Protein AF-A0A7G9YE09-F1 (afdb_monomer)

Foldseek 3Di:
DPPVPVLVFVLVVVCVVVVVPPDDPVRSVVVSVVVVVVVVVVVVVVVVVCVVVVHDDDDDQPVRVVVVLVVCVVCLVVTDPVVNVVSVVCVVCVCVLCVQNVDPPRDNDCVVVVCVCVVCVPPVNVVQVVDPVSVVVVVVVVVCVVVCVPPDPPDDPVRVVVVCVVVVPPD

Sequence (171 aa):
MHIKRVYDVLTLYLANEMGYDLLTPSSYMAWLKSNMSIFRQFVHERELKRRRKDENLEQRTFFGAVKEFATLMVEIDSFEAFVQKRLRMIKKNWKHLTEFYFIEDAPATNNSIENYYSTSLKTHRKKQLRTERGIKNQMKLSAMKRAGILSKCKKTLLEVFLMFVPFLDTG

Structure (mmCIF, N/CA/C/O backbone):
data_AF-A0A7G9YE09-F1
#
_entry.id   AF-A0A7G9YE09-F1
#
loop_
_atom_site.group_PDB
_atom_site.id
_atom_site.type_symbol
_atom_site.label_atom_id
_atom_site.label_alt_id
_atom_site.label_comp_id
_atom_site.label_asym_id
_atom_site.label_entity_id
_atom_site.label_seq_id
_atom_site.pdbx_PDB_ins_code
_atom_site.Cartn_x
_atom_site.Cartn_y
_atom_site.Cartn_z
_atom_site.occupancy
_atom_site.B_iso_or_equiv
_atom_site.auth_seq_id
_atom_site.auth_comp_id
_atom_site.auth_asym_id
_atom_site.auth_atom_id
_atom_site.pdbx_PDB_model_num
ATOM 1 N N . MET A 1 1 ? 1.761 12.765 -0.988 1.00 32.09 1 MET A N 1
ATOM 2 C CA . MET A 1 1 ? 1.352 13.413 0.284 1.00 32.09 1 MET A CA 1
ATOM 3 C C . MET A 1 1 ? 0.186 12.656 0.949 1.00 32.09 1 MET A C 1
ATOM 5 O O . MET A 1 1 ? -0.819 13.249 1.307 1.00 32.09 1 MET A O 1
ATOM 9 N N . HIS A 1 2 ? 0.282 11.330 1.109 1.00 33.28 2 HIS A N 1
ATOM 10 C CA . HIS A 1 2 ? -0.844 10.501 1.591 1.00 33.28 2 HIS A CA 1
ATOM 11 C C . HIS A 1 2 ? -0.458 9.419 2.606 1.00 33.28 2 HIS A C 1
ATOM 13 O O . HIS A 1 2 ? -1.340 8.737 3.117 1.00 33.28 2 HIS A O 1
ATOM 19 N N . ILE A 1 3 ? 0.838 9.305 2.908 1.00 33.50 3 ILE A N 1
ATOM 20 C CA . ILE A 1 3 ? 1.399 8.337 3.853 1.00 33.50 3 ILE A CA 1
ATOM 21 C C . ILE A 1 3 ? 1.351 8.889 5.288 1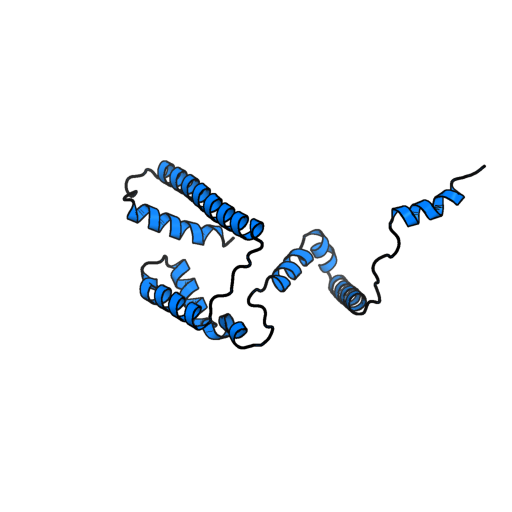.00 33.50 3 ILE A C 1
ATOM 23 O O . ILE A 1 3 ? 1.015 8.142 6.188 1.00 33.50 3 ILE A O 1
ATOM 27 N N . LYS A 1 4 ? 1.533 10.206 5.507 1.00 33.72 4 LYS A N 1
ATOM 28 C CA . LYS A 1 4 ? 1.441 10.827 6.850 1.00 33.72 4 LYS A CA 1
ATOM 29 C C . LYS A 1 4 ? 0.105 10.569 7.575 1.00 33.72 4 LYS A C 1
ATOM 31 O O . LYS A 1 4 ? 0.132 10.272 8.754 1.00 33.72 4 LYS A O 1
ATOM 36 N N . ARG A 1 5 ? -1.031 10.601 6.864 1.00 45.38 5 ARG A N 1
ATOM 37 C CA . ARG A 1 5 ? -2.365 10.623 7.498 1.00 45.38 5 ARG A CA 1
ATOM 38 C C . ARG A 1 5 ? -2.838 9.291 8.079 1.00 45.38 5 ARG A C 1
ATOM 40 O O . ARG A 1 5 ? -3.601 9.302 9.025 1.00 45.38 5 ARG A O 1
ATOM 47 N N . VAL A 1 6 ? -2.406 8.148 7.537 1.00 45.34 6 VAL A N 1
ATOM 48 C CA . VAL A 1 6 ? -2.811 6.830 8.077 1.00 45.34 6 VAL A CA 1
ATOM 49 C C . VAL A 1 6 ? -2.227 6.609 9.477 1.00 45.34 6 VAL A C 1
ATOM 51 O O . VAL A 1 6 ? -2.851 5.962 10.308 1.00 45.34 6 VAL A O 1
ATOM 54 N N . TYR A 1 7 ? -1.054 7.187 9.748 1.00 52.44 7 TYR A N 1
ATOM 55 C CA . TYR A 1 7 ? -0.410 7.098 11.055 1.00 52.44 7 TYR A CA 1
ATOM 56 C C . TYR A 1 7 ? -1.089 7.979 12.098 1.00 52.44 7 TYR A C 1
ATOM 58 O O . TYR A 1 7 ? -1.189 7.558 13.244 1.00 52.44 7 TYR A O 1
ATOM 66 N N . ASP A 1 8 ? -1.609 9.144 11.707 1.00 50.00 8 ASP A N 1
ATOM 67 C CA . ASP A 1 8 ? -2.307 10.046 12.629 1.00 50.00 8 ASP A CA 1
ATOM 68 C C . ASP A 1 8 ? -3.505 9.336 13.302 1.00 50.00 8 ASP A C 1
ATOM 70 O O . ASP A 1 8 ? -3.664 9.436 14.513 1.00 50.00 8 ASP A O 1
ATOM 74 N N . VAL A 1 9 ? -4.238 8.489 12.564 1.00 55.75 9 VAL A N 1
ATOM 75 C CA . VAL A 1 9 ? -5.405 7.725 13.066 1.00 55.75 9 VAL A CA 1
ATOM 76 C C . VAL A 1 9 ? -5.022 6.661 14.087 1.00 55.75 9 VAL A C 1
ATOM 78 O O . VAL A 1 9 ? -5.644 6.556 15.137 1.00 55.75 9 VAL A O 1
ATOM 81 N N . LEU A 1 10 ? -3.986 5.866 13.795 1.00 54.38 10 LEU A N 1
ATOM 82 C CA . LEU A 1 10 ? -3.511 4.816 14.706 1.00 54.38 10 LEU A CA 1
ATOM 83 C C . LEU A 1 10 ? -2.972 5.420 16.009 1.00 54.38 10 LEU A C 1
ATOM 85 O O . LEU A 1 10 ? -3.098 4.826 17.074 1.00 54.38 10 LEU A O 1
ATOM 89 N N . THR A 1 11 ? -2.400 6.622 15.916 1.00 55.22 11 THR A N 1
ATOM 90 C CA . THR A 1 11 ? -1.853 7.344 17.068 1.00 55.22 11 THR A CA 1
ATOM 91 C C . THR A 1 11 ? -2.957 8.038 17.880 1.00 55.22 11 THR A C 1
ATOM 93 O O . THR A 1 11 ? -2.862 8.073 19.101 1.00 55.22 11 THR A O 1
ATOM 96 N N . LEU A 1 12 ? -4.027 8.523 17.234 1.00 55.34 12 LEU A N 1
ATOM 97 C CA . LEU A 1 12 ? -5.241 9.042 17.884 1.00 55.34 12 LEU A CA 1
ATOM 98 C C . LEU A 1 12 ? -6.015 7.951 18.634 1.00 55.34 12 LEU A C 1
ATOM 100 O O . LEU A 1 12 ? -6.433 8.173 19.765 1.00 55.34 12 LEU A O 1
ATOM 104 N N . TYR A 1 13 ? -6.147 6.762 18.043 1.00 58.53 13 TYR A N 1
ATOM 105 C CA . TYR A 1 13 ? -6.846 5.637 18.672 1.00 58.53 13 TYR A CA 1
ATOM 106 C C . TYR A 1 13 ? -6.131 5.169 19.952 1.00 58.53 13 TYR A C 1
ATOM 108 O O . TYR A 1 13 ? -6.759 5.007 20.994 1.00 58.53 13 TYR A O 1
ATOM 116 N N . LEU A 1 14 ? -4.797 5.056 19.906 1.00 56.50 14 LEU A N 1
ATOM 117 C CA . LEU A 1 14 ? -3.973 4.728 21.077 1.00 56.50 14 LEU A CA 1
ATOM 118 C C . LEU A 1 14 ? -3.960 5.850 22.130 1.00 56.50 14 LEU A C 1
ATOM 120 O O . LEU A 1 14 ? -3.872 5.565 23.319 1.00 56.50 14 LEU A O 1
ATOM 124 N N . ALA A 1 15 ? -4.053 7.119 21.718 1.00 56.25 15 ALA A N 1
ATOM 125 C CA . ALA A 1 15 ? -4.1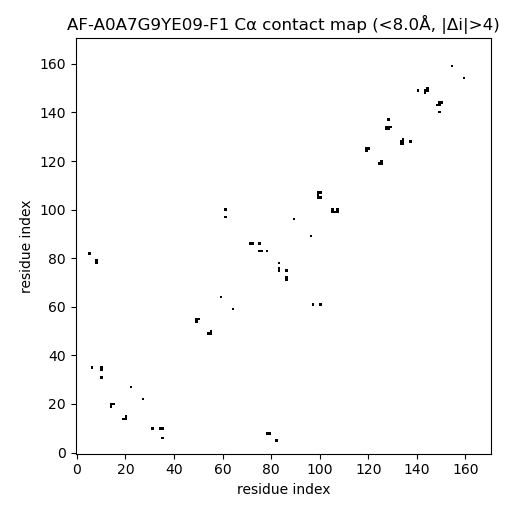30 8.247 22.648 1.00 56.25 15 ALA A CA 1
ATOM 126 C C . ALA A 1 15 ? -5.448 8.256 23.440 1.00 56.25 15 ALA A C 1
ATOM 128 O O . ALA A 1 15 ? -5.427 8.489 24.651 1.00 56.25 15 ALA A O 1
ATOM 129 N N . ASN A 1 16 ? -6.566 7.963 22.767 1.00 58.22 16 ASN A N 1
ATOM 130 C CA . ASN A 1 16 ? -7.890 7.893 23.387 1.00 58.22 16 ASN A CA 1
ATOM 131 C C . ASN A 1 16 ? -8.009 6.712 24.361 1.00 58.22 16 ASN A C 1
ATOM 133 O O . ASN A 1 16 ? -8.528 6.892 25.458 1.00 58.22 16 ASN A O 1
ATOM 137 N N . GLU A 1 17 ? -7.476 5.530 24.024 1.00 56.94 17 GLU A N 1
ATOM 138 C CA . GLU A 1 17 ? -7.469 4.389 24.960 1.00 56.94 17 GLU A CA 1
ATOM 139 C C . GLU A 1 17 ? -6.595 4.627 26.202 1.00 56.94 17 GLU A C 1
ATOM 141 O O . GLU A 1 17 ? -6.856 4.065 27.264 1.00 56.94 17 GLU A O 1
ATOM 146 N N . MET A 1 18 ? -5.575 5.482 26.098 1.00 58.12 18 MET A N 1
ATOM 147 C CA . MET A 1 18 ? -4.667 5.809 27.201 1.00 58.12 18 MET A CA 1
ATOM 148 C C . MET A 1 18 ? -5.106 7.027 28.041 1.00 58.12 18 MET A C 1
ATOM 150 O O . MET A 1 18 ? -4.376 7.420 28.952 1.00 58.12 18 MET A O 1
ATOM 154 N N . GLY A 1 19 ? -6.274 7.627 27.770 1.00 53.44 19 GLY A N 1
ATOM 155 C CA . GLY A 1 19 ? -6.828 8.729 28.572 1.00 53.44 19 GLY A CA 1
ATOM 156 C C . GLY A 1 19 ? -6.099 10.072 28.415 1.00 53.44 19 GLY A C 1
ATOM 157 O O . GLY A 1 19 ? -6.059 10.873 29.350 1.00 53.44 19 GLY A O 1
ATOM 158 N N . TYR A 1 20 ? -5.501 10.335 27.249 1.00 58.41 20 TYR A N 1
ATOM 159 C CA . TYR A 1 20 ? -4.669 11.523 27.006 1.00 58.41 20 TYR A CA 1
ATOM 160 C C . TYR A 1 20 ? -5.429 12.815 26.647 1.00 58.41 20 TYR A C 1
ATOM 162 O O . TYR A 1 20 ? -4.792 13.807 26.281 1.00 58.41 20 TYR A O 1
ATOM 170 N N . ASP A 1 21 ? -6.752 12.856 26.830 1.00 53.59 21 ASP A N 1
ATOM 171 C CA . ASP A 1 21 ? -7.618 14.024 26.570 1.00 53.59 21 ASP A CA 1
ATOM 172 C C . ASP A 1 21 ? -7.253 15.290 27.382 1.00 53.59 21 ASP A C 1
ATOM 174 O O . ASP A 1 21 ? -7.787 16.371 27.145 1.00 53.59 21 ASP A O 1
ATOM 178 N N . LEU A 1 22 ? -6.308 15.186 28.324 1.00 52.06 22 LEU A N 1
ATOM 179 C CA . LEU A 1 22 ? -5.861 16.260 29.219 1.00 52.06 22 LEU A CA 1
ATOM 180 C C . LEU A 1 22 ? -4.533 16.929 28.798 1.00 52.06 22 LEU A C 1
ATOM 182 O O . LEU A 1 22 ? -4.034 17.808 29.504 1.00 52.06 22 LEU A O 1
ATOM 186 N N . LEU A 1 23 ? -3.926 16.532 27.674 1.00 59.41 23 LEU A N 1
ATOM 187 C CA . LEU A 1 23 ? -2.663 17.112 27.202 1.00 59.41 23 LEU A CA 1
ATOM 188 C C . LEU A 1 23 ? -2.881 18.442 26.465 1.00 59.41 23 LEU A C 1
ATOM 190 O O . LEU A 1 23 ? -3.684 18.553 25.541 1.00 59.41 23 LEU A O 1
ATOM 194 N N . THR A 1 24 ? -2.074 19.453 26.797 1.00 74.62 24 THR A N 1
ATOM 195 C CA . THR A 1 24 ? -1.998 20.683 25.992 1.00 74.62 24 THR A CA 1
ATOM 196 C C . THR A 1 24 ? -1.590 20.349 24.547 1.00 74.62 24 THR A C 1
ATOM 198 O O . THR A 1 24 ? -0.795 19.420 24.349 1.00 74.62 24 THR A O 1
ATOM 201 N N . PRO A 1 25 ? -2.026 21.110 23.523 1.00 74.75 25 PRO A N 1
ATOM 202 C CA . PRO A 1 25 ? -1.718 20.811 22.118 1.00 74.75 25 PRO A CA 1
ATOM 203 C C . PRO A 1 25 ? -0.222 20.608 21.828 1.00 74.75 25 PRO A C 1
ATOM 205 O O . PRO A 1 25 ? 0.153 19.752 21.031 1.00 74.75 25 PRO A O 1
ATOM 208 N N . SER A 1 26 ? 0.647 21.355 22.517 1.00 77.00 26 SER A N 1
ATOM 209 C CA . SER A 1 26 ? 2.106 21.209 22.417 1.00 77.00 26 SER A CA 1
ATOM 210 C C . SER A 1 26 ? 2.590 19.861 22.963 1.00 77.00 26 SER A C 1
ATOM 212 O O . SER A 1 26 ? 3.348 19.146 22.304 1.00 77.00 26 SER A O 1
ATOM 214 N N . SER A 1 27 ? 2.097 19.471 24.142 1.00 77.56 27 SER A N 1
ATOM 215 C CA . SER A 1 27 ? 2.442 18.196 24.774 1.00 77.56 27 SER A CA 1
ATOM 216 C C . SER A 1 27 ? 1.889 16.985 24.010 1.00 77.56 27 SER A C 1
ATOM 218 O O . SER A 1 27 ? 2.600 15.994 23.849 1.00 77.56 27 SER A O 1
ATOM 220 N N . TYR A 1 28 ? 0.694 17.105 23.424 1.00 75.19 28 TYR A N 1
ATOM 221 C CA . TYR A 1 28 ? 0.126 16.100 22.526 1.00 75.19 28 TYR A CA 1
ATOM 222 C C . TYR A 1 28 ? 0.984 15.916 21.268 1.00 75.19 28 TYR A C 1
ATOM 224 O O . TYR A 1 28 ? 1.355 14.797 20.924 1.00 75.19 28 TYR A O 1
ATOM 232 N N . MET A 1 29 ? 1.397 17.008 20.615 1.00 76.00 29 MET A N 1
ATOM 233 C CA . MET A 1 29 ? 2.264 16.939 19.430 1.00 76.00 29 MET A CA 1
ATOM 234 C C . MET A 1 29 ? 3.643 16.341 19.740 1.00 76.00 29 MET A C 1
ATOM 236 O O . MET A 1 29 ? 4.186 15.580 18.932 1.00 76.00 29 MET A O 1
ATOM 240 N N . ALA A 1 30 ? 4.211 16.651 20.909 1.00 81.88 30 ALA A N 1
ATOM 241 C CA . ALA A 1 30 ? 5.460 16.049 21.369 1.00 81.88 30 ALA A CA 1
ATOM 242 C C . ALA A 1 30 ? 5.306 14.536 21.605 1.00 81.88 30 ALA A C 1
ATOM 244 O O . ALA A 1 30 ? 6.138 13.751 21.137 1.00 81.88 30 ALA A O 1
ATOM 245 N N . TRP A 1 31 ? 4.213 14.121 22.250 1.00 83.56 31 TRP A N 1
ATOM 246 C CA . TRP A 1 31 ? 3.877 12.714 22.464 1.00 83.56 31 TRP A CA 1
ATOM 247 C C . TRP A 1 31 ? 3.669 11.969 21.140 1.00 83.56 31 TRP A C 1
ATOM 249 O O . TRP A 1 31 ? 4.239 10.894 20.944 1.00 83.56 31 TRP A O 1
ATOM 259 N N . LEU A 1 32 ? 2.944 12.564 20.192 1.00 79.69 32 LEU A N 1
ATOM 260 C CA . LEU A 1 32 ? 2.660 11.981 18.879 1.00 79.69 32 LEU A CA 1
ATOM 261 C C . LEU A 1 32 ? 3.956 11.780 18.080 1.00 79.69 32 LEU A C 1
ATOM 263 O O . LEU A 1 32 ? 4.188 10.719 17.497 1.00 79.69 32 LEU A O 1
ATOM 267 N N . LYS A 1 33 ? 4.866 12.762 18.122 1.00 83.00 33 LYS A N 1
ATOM 268 C CA . LYS A 1 33 ? 6.198 12.653 17.510 1.00 83.00 33 LYS A CA 1
ATOM 269 C C . LYS A 1 33 ? 7.030 11.532 18.143 1.00 83.00 33 LYS A C 1
ATOM 271 O O . LYS A 1 33 ? 7.678 10.786 17.408 1.00 83.00 33 LYS A O 1
ATOM 276 N N . SER A 1 34 ? 7.001 11.413 19.471 1.00 86.75 34 SER A N 1
ATOM 277 C CA . SER A 1 34 ? 7.719 10.369 20.212 1.00 86.75 34 SER A CA 1
ATOM 278 C C . SER A 1 34 ? 7.192 8.971 19.871 1.00 86.75 34 SER A C 1
ATOM 280 O O . SER A 1 34 ? 7.947 8.121 19.399 1.00 86.75 34 SER A O 1
ATOM 282 N N . ASN A 1 35 ? 5.879 8.758 19.974 1.00 84.31 35 ASN A N 1
ATOM 283 C CA . ASN A 1 35 ? 5.244 7.473 19.669 1.00 84.31 35 ASN A CA 1
ATOM 284 C C . ASN A 1 35 ? 5.417 7.070 18.210 1.00 84.31 35 ASN A C 1
ATOM 286 O O . ASN A 1 35 ? 5.699 5.912 17.911 1.00 84.31 35 ASN A O 1
ATOM 290 N N . MET A 1 36 ? 5.344 8.027 17.286 1.00 81.56 36 MET A N 1
ATOM 291 C CA . MET A 1 36 ? 5.610 7.742 15.883 1.00 81.56 36 MET A CA 1
ATOM 292 C C . MET A 1 36 ? 7.075 7.348 15.641 1.00 81.56 36 MET A C 1
ATOM 294 O O . MET A 1 36 ? 7.343 6.531 14.760 1.00 81.56 36 MET A O 1
ATOM 298 N N . SER A 1 37 ? 8.024 7.880 16.415 1.00 87.88 37 SER A N 1
ATOM 299 C CA . SER A 1 37 ? 9.416 7.420 16.382 1.00 87.88 37 SER A CA 1
ATOM 300 C C . SER A 1 37 ? 9.539 5.981 16.884 1.00 87.88 37 SER A C 1
ATOM 302 O O . SER A 1 37 ? 10.118 5.147 16.189 1.00 87.88 37 SER A O 1
ATOM 304 N N . ILE A 1 38 ? 8.928 5.674 18.033 1.00 88.88 38 ILE A N 1
ATOM 305 C CA . ILE A 1 38 ? 8.912 4.329 18.633 1.00 88.88 38 ILE A CA 1
ATOM 306 C C . ILE A 1 38 ? 8.306 3.316 17.659 1.00 88.88 38 ILE A C 1
ATOM 308 O O . ILE A 1 38 ? 8.904 2.281 17.375 1.00 88.88 38 ILE A O 1
ATOM 312 N N . PHE A 1 39 ? 7.153 3.635 17.074 1.00 82.31 39 PHE A N 1
ATOM 313 C CA . PHE A 1 39 ? 6.486 2.762 16.116 1.00 82.31 39 PHE A CA 1
ATOM 314 C C . PHE A 1 39 ? 7.336 2.518 14.864 1.00 82.31 39 PHE A C 1
ATOM 316 O O . PHE A 1 39 ? 7.457 1.384 14.400 1.00 82.31 39 PHE A O 1
ATOM 323 N N . ARG A 1 40 ? 7.970 3.563 14.314 1.00 85.19 40 ARG A N 1
ATOM 324 C CA . ARG A 1 40 ? 8.876 3.411 13.163 1.00 85.19 40 ARG A CA 1
ATOM 325 C C . ARG A 1 40 ? 10.062 2.521 13.496 1.00 85.19 40 ARG A C 1
ATOM 327 O O . ARG A 1 40 ? 10.422 1.684 12.673 1.00 85.19 40 ARG A O 1
ATOM 334 N N . GLN A 1 41 ? 10.635 2.681 14.685 1.00 91.12 41 GLN A N 1
ATOM 335 C CA . GLN A 1 41 ? 11.726 1.838 15.151 1.00 91.12 41 GLN A CA 1
ATOM 336 C C . GLN A 1 41 ? 11.273 0.382 15.293 1.00 91.12 41 GLN A C 1
ATOM 338 O O . GLN A 1 41 ? 11.922 -0.508 14.752 1.00 91.12 41 GLN A O 1
ATOM 343 N N . PHE A 1 42 ? 10.108 0.143 15.892 1.00 88.25 42 PHE A N 1
ATOM 344 C CA . PHE A 1 42 ? 9.511 -1.187 15.991 1.00 88.25 42 PHE A CA 1
ATOM 345 C C . PHE A 1 42 ? 9.317 -1.852 14.617 1.00 88.25 42 PHE A C 1
ATOM 347 O O . PHE A 1 42 ? 9.719 -3.000 14.411 1.00 88.25 42 PHE A O 1
ATOM 354 N N . VAL A 1 43 ? 8.738 -1.136 13.646 1.00 86.62 43 VAL A N 1
ATOM 355 C CA . VAL A 1 43 ? 8.553 -1.651 12.277 1.00 86.62 43 VAL A CA 1
ATOM 356 C C . VAL A 1 43 ? 9.900 -1.948 11.618 1.00 86.62 43 VAL A C 1
ATOM 358 O O . VAL A 1 43 ? 10.059 -3.005 11.003 1.00 86.62 43 VAL A O 1
ATOM 361 N N . HIS A 1 44 ? 10.874 -1.051 11.775 1.00 87.25 44 HIS A N 1
ATOM 362 C CA . HIS A 1 44 ? 12.210 -1.211 11.214 1.00 87.25 44 HIS A CA 1
ATOM 363 C C . HIS A 1 44 ? 12.947 -2.420 11.804 1.00 87.25 44 HIS A C 1
ATOM 365 O O . HIS A 1 44 ? 13.530 -3.214 11.070 1.00 87.25 44 HIS A O 1
ATOM 371 N N . GLU A 1 45 ? 12.872 -2.624 13.116 1.00 91.69 45 GLU A N 1
ATOM 372 C CA . GLU A 1 45 ? 13.471 -3.781 13.779 1.00 91.69 45 GLU A CA 1
ATOM 373 C C . GLU A 1 45 ? 12.825 -5.095 13.331 1.00 91.69 45 GLU A C 1
ATOM 375 O O . GLU A 1 45 ? 13.530 -6.077 13.086 1.00 91.69 45 GLU A O 1
ATOM 380 N N . ARG A 1 46 ? 11.496 -5.124 13.153 1.00 87.31 46 ARG A N 1
ATOM 381 C CA . ARG A 1 46 ? 10.808 -6.291 12.573 1.00 87.31 46 ARG A CA 1
ATOM 382 C C . ARG A 1 46 ? 11.274 -6.573 11.151 1.00 87.31 46 ARG A C 1
ATOM 384 O O . ARG A 1 46 ? 11.484 -7.730 10.795 1.00 87.31 46 ARG A O 1
ATOM 391 N N . GLU A 1 47 ? 11.446 -5.535 10.342 1.00 87.50 47 GLU A N 1
ATOM 392 C CA . GLU A 1 47 ? 11.975 -5.667 8.990 1.00 87.50 47 GLU A CA 1
ATOM 393 C C . GLU A 1 47 ? 13.408 -6.214 8.986 1.00 87.50 47 GLU A C 1
ATOM 395 O O . GLU A 1 47 ? 13.686 -7.175 8.270 1.00 87.50 47 GLU A O 1
ATOM 400 N N . LEU A 1 48 ? 14.296 -5.660 9.816 1.00 90.19 48 LEU A N 1
ATOM 401 C CA . LEU A 1 48 ? 15.678 -6.122 9.949 1.00 90.19 48 LEU A CA 1
ATOM 402 C C . LEU A 1 48 ? 15.755 -7.578 10.406 1.00 90.19 48 LEU A C 1
ATOM 404 O O . LEU A 1 48 ? 16.553 -8.334 9.857 1.00 90.19 48 LEU A O 1
ATOM 408 N N . LYS A 1 49 ? 14.928 -7.989 11.377 1.00 92.19 49 LYS A N 1
ATOM 409 C CA . LYS A 1 49 ? 14.871 -9.385 11.837 1.00 92.19 49 LYS A CA 1
ATOM 410 C C . LYS A 1 49 ? 14.541 -10.340 10.689 1.00 92.19 49 LYS A C 1
ATOM 412 O O . LYS A 1 49 ? 15.239 -11.334 10.546 1.00 92.19 49 LYS A O 1
ATOM 417 N N . ARG A 1 50 ? 13.551 -10.009 9.850 1.00 89.62 50 ARG A N 1
ATOM 418 C CA . ARG A 1 50 ? 13.209 -10.815 8.663 1.00 89.62 50 ARG A CA 1
ATOM 419 C C . ARG A 1 50 ? 14.355 -10.869 7.660 1.00 89.62 50 ARG A C 1
ATOM 421 O O . ARG A 1 50 ? 14.762 -11.951 7.267 1.00 89.62 50 ARG A O 1
ATOM 428 N N . ARG A 1 51 ? 14.933 -9.711 7.317 1.00 86.94 51 ARG A N 1
ATOM 429 C CA . ARG A 1 51 ? 16.057 -9.623 6.367 1.00 86.94 51 ARG A CA 1
ATOM 430 C C . ARG A 1 51 ? 17.274 -10.431 6.824 1.00 86.94 51 ARG A C 1
ATOM 432 O O . ARG A 1 51 ? 17.904 -11.083 6.008 1.00 86.94 51 ARG A O 1
ATOM 439 N N . ARG A 1 52 ? 17.602 -10.407 8.121 1.00 92.31 52 ARG A N 1
ATOM 440 C CA . ARG A 1 52 ? 18.718 -11.188 8.691 1.00 92.31 52 ARG A CA 1
ATOM 441 C C . ARG A 1 52 ? 18.483 -12.697 8.637 1.00 92.31 52 ARG A C 1
ATOM 443 O O . ARG A 1 52 ? 19.450 -13.445 8.652 1.00 92.31 52 ARG A O 1
ATOM 450 N N . LYS A 1 53 ? 17.221 -13.120 8.612 1.00 92.56 53 LYS A N 1
ATOM 451 C CA . LYS A 1 53 ? 16.816 -14.521 8.488 1.00 92.56 53 LYS A CA 1
ATOM 452 C C . LYS A 1 53 ? 16.507 -14.939 7.047 1.00 92.56 53 LYS A C 1
ATOM 454 O O . LYS A 1 53 ? 16.120 -16.079 6.841 1.00 92.56 53 LYS A O 1
ATOM 459 N N . ASP A 1 54 ? 16.643 -14.023 6.087 1.00 88.00 54 ASP A N 1
ATOM 460 C CA . ASP A 1 54 ? 16.229 -14.205 4.690 1.00 88.00 54 ASP A CA 1
ATOM 461 C C . ASP A 1 54 ? 14.758 -14.656 4.533 1.00 88.00 54 ASP A C 1
ATOM 463 O O . ASP A 1 54 ? 14.381 -15.386 3.621 1.00 88.00 54 ASP A O 1
ATOM 467 N N . GLU A 1 55 ? 13.895 -14.216 5.456 1.00 87.56 55 GLU A N 1
ATOM 468 C CA . GLU A 1 55 ? 12.472 -14.562 5.466 1.00 87.56 55 GLU A CA 1
ATOM 469 C C . GLU A 1 55 ? 11.670 -13.571 4.611 1.00 87.56 55 GLU A C 1
ATOM 471 O O . GLU A 1 55 ? 11.582 -12.373 4.919 1.00 87.56 55 GLU A O 1
ATOM 476 N N . ASN A 1 56 ? 11.010 -14.083 3.570 1.00 79.88 56 ASN A N 1
ATOM 477 C CA . ASN A 1 56 ? 10.022 -13.321 2.816 1.00 79.88 56 ASN A CA 1
ATOM 478 C C . ASN A 1 56 ? 8.684 -13.277 3.564 1.00 79.88 56 ASN A C 1
ATOM 480 O O . ASN A 1 56 ? 8.260 -14.238 4.200 1.00 79.88 56 ASN A O 1
ATOM 484 N N . LEU A 1 57 ? 7.996 -12.138 3.478 1.00 80.44 57 LEU A N 1
ATOM 485 C CA . LEU A 1 57 ? 6.611 -12.038 3.927 1.00 80.44 57 LEU A CA 1
ATOM 486 C C . LEU A 1 57 ? 5.735 -12.870 2.998 1.00 80.44 57 LEU A C 1
ATOM 488 O O . LEU A 1 57 ? 5.572 -12.514 1.831 1.00 80.44 57 LEU A O 1
ATOM 492 N N . GLU A 1 58 ? 5.143 -13.931 3.530 1.00 81.31 58 GLU A N 1
ATOM 493 C CA . GLU A 1 58 ? 4.150 -14.679 2.777 1.00 81.31 58 GLU A CA 1
ATOM 494 C C . GLU A 1 58 ? 2.907 -13.828 2.525 1.00 81.31 58 GLU A C 1
ATOM 496 O O . GLU A 1 58 ? 2.426 -13.069 3.377 1.00 81.31 58 GLU A O 1
ATOM 501 N N . GLN A 1 59 ? 2.385 -13.959 1.313 1.00 82.94 59 GLN A N 1
ATOM 502 C CA . GLN A 1 59 ? 1.114 -13.374 0.944 1.00 82.94 59 GLN A CA 1
ATOM 503 C C . GLN A 1 59 ? 0.006 -14.072 1.735 1.00 82.94 59 GLN A C 1
ATOM 505 O O . GLN A 1 59 ? -0.056 -15.299 1.789 1.00 82.94 59 GLN A O 1
ATOM 510 N N . ARG A 1 60 ? -0.891 -13.293 2.352 1.00 87.69 60 ARG A N 1
ATOM 511 C CA . ARG A 1 60 ? -2.079 -13.859 3.010 1.00 87.69 60 ARG A CA 1
ATOM 512 C C . ARG A 1 60 ? -2.872 -14.676 1.995 1.00 87.69 60 ARG A C 1
ATOM 514 O O . ARG A 1 60 ? -2.939 -14.294 0.835 1.00 87.69 60 ARG A O 1
ATOM 521 N N . THR A 1 61 ? -3.525 -15.750 2.424 1.00 92.00 61 THR A N 1
ATOM 522 C CA . THR A 1 61 ? -4.469 -16.462 1.553 1.00 92.00 61 THR A CA 1
ATOM 523 C C . THR A 1 61 ? -5.653 -15.560 1.200 1.00 92.00 61 THR A C 1
ATOM 525 O O . THR A 1 61 ? -5.996 -14.649 1.961 1.00 92.00 61 THR A O 1
ATOM 528 N N . PHE A 1 62 ? -6.325 -15.830 0.075 1.00 92.75 62 PHE A N 1
ATOM 529 C CA . PHE A 1 62 ? -7.523 -15.078 -0.318 1.00 92.75 62 PHE A CA 1
ATOM 530 C C . PHE A 1 62 ? -8.578 -15.070 0.800 1.00 92.75 62 PHE A C 1
ATOM 532 O O . PHE A 1 62 ? -9.089 -14.014 1.165 1.00 92.75 62 PHE A O 1
ATOM 539 N N . PHE A 1 63 ? -8.836 -16.228 1.418 1.00 93.56 63 PHE A N 1
ATOM 540 C CA . PHE A 1 63 ? -9.763 -16.337 2.547 1.00 93.56 63 PHE A CA 1
ATOM 541 C C . PHE A 1 63 ? -9.318 -15.500 3.755 1.00 93.56 63 PHE A C 1
ATOM 543 O O . PHE A 1 63 ? -10.132 -14.802 4.359 1.00 93.56 63 PHE A O 1
ATOM 550 N N . GLY A 1 64 ? -8.019 -15.509 4.076 1.00 93.50 64 GLY A N 1
ATOM 551 C CA . GLY A 1 64 ? -7.460 -14.659 5.125 1.00 93.50 64 GLY A CA 1
ATOM 552 C C . GLY A 1 64 ? -7.665 -13.171 4.835 1.00 93.50 64 GLY A C 1
ATOM 553 O O . GLY A 1 64 ? -8.067 -12.421 5.721 1.00 93.50 64 GLY A O 1
ATOM 554 N N . ALA A 1 65 ? -7.461 -12.743 3.587 1.00 92.94 65 ALA A N 1
ATOM 555 C CA . ALA A 1 65 ? -7.703 -11.366 3.167 1.00 92.94 65 ALA A CA 1
ATOM 556 C C . ALA A 1 65 ? -9.189 -10.975 3.261 1.00 92.94 65 ALA A C 1
ATOM 558 O O . ALA A 1 65 ? -9.498 -9.882 3.733 1.00 92.94 65 ALA A O 1
ATOM 559 N N . VAL A 1 66 ? -10.103 -11.869 2.865 1.00 95.06 66 VAL A N 1
ATOM 560 C CA . VAL A 1 66 ? -11.556 -11.660 2.982 1.00 95.06 66 VAL A CA 1
ATOM 561 C C . VAL A 1 66 ? -11.974 -11.510 4.442 1.00 95.06 66 VAL A C 1
ATOM 563 O O . VAL A 1 66 ? -12.672 -10.553 4.769 1.00 95.06 66 VAL A O 1
ATOM 566 N N . LYS A 1 67 ? -11.526 -12.415 5.323 1.00 96.38 67 LYS A N 1
ATOM 567 C CA . LYS A 1 67 ? -11.858 -12.380 6.755 1.00 96.38 67 LYS A CA 1
ATOM 568 C C . LYS A 1 67 ? -11.414 -11.067 7.397 1.00 96.38 67 LYS A C 1
ATOM 570 O O . LYS A 1 67 ? -12.208 -10.397 8.045 1.00 96.38 67 LYS A O 1
ATOM 575 N N . GLU A 1 68 ? -10.165 -10.682 7.169 1.00 94.25 68 GLU A N 1
ATOM 576 C CA . GLU A 1 68 ? -9.583 -9.452 7.714 1.00 94.25 68 GLU A CA 1
ATOM 577 C C . GLU A 1 68 ? -10.301 -8.200 7.210 1.00 94.25 68 GLU A C 1
ATOM 579 O O . GLU A 1 68 ? -10.611 -7.294 7.982 1.00 94.25 68 GLU A O 1
ATOM 584 N N . PHE A 1 69 ? -10.612 -8.152 5.914 1.00 95.19 69 PHE A N 1
ATOM 585 C CA . PHE A 1 69 ? -11.337 -7.021 5.354 1.00 95.19 69 PHE A CA 1
ATOM 586 C C . PHE A 1 69 ? -12.779 -6.946 5.862 1.00 95.19 69 PHE A C 1
ATOM 588 O O . PHE A 1 69 ? -13.282 -5.849 6.094 1.00 95.19 69 PHE A O 1
ATOM 595 N N . ALA A 1 70 ? -13.437 -8.087 6.080 1.00 95.38 70 ALA A N 1
ATOM 596 C CA . ALA A 1 70 ? -14.762 -8.125 6.685 1.00 95.38 70 ALA A CA 1
ATOM 597 C C . ALA A 1 70 ? -14.746 -7.529 8.101 1.00 95.38 70 ALA A C 1
ATOM 599 O O . ALA A 1 70 ? -15.589 -6.682 8.389 1.00 95.38 70 ALA A O 1
ATOM 600 N N . THR A 1 71 ? -13.757 -7.875 8.933 1.00 95.94 71 THR A N 1
ATOM 601 C CA . THR A 1 71 ? -13.578 -7.272 10.267 1.00 95.94 71 THR A CA 1
ATOM 602 C C . THR A 1 71 ? -13.444 -5.749 10.180 1.00 95.94 71 THR A C 1
ATOM 604 O O . THR A 1 71 ? -14.191 -5.026 10.833 1.00 95.94 71 THR A O 1
ATOM 607 N N . LEU A 1 72 ? -12.583 -5.244 9.287 1.00 94.38 72 LEU A N 1
ATOM 608 C CA . LEU A 1 72 ? -12.416 -3.797 9.077 1.00 94.38 72 LEU A CA 1
ATOM 609 C C . LEU A 1 72 ? -13.703 -3.101 8.611 1.00 94.38 72 LEU A C 1
ATOM 611 O O . LEU A 1 72 ? -13.922 -1.928 8.901 1.00 94.38 72 LEU A O 1
ATOM 615 N N . MET A 1 73 ? -14.539 -3.801 7.845 1.00 95.38 73 MET A N 1
ATOM 616 C CA . MET A 1 73 ? -15.812 -3.268 7.367 1.00 95.38 73 MET A CA 1
ATOM 617 C C . MET A 1 73 ? -16.897 -3.259 8.449 1.00 95.38 73 MET A C 1
ATOM 619 O O . MET A 1 73 ? -17.774 -2.403 8.377 1.00 95.38 73 MET A O 1
ATOM 623 N N . VAL A 1 74 ? -16.850 -4.181 9.417 1.00 95.62 74 VAL A N 1
ATOM 624 C CA . VAL A 1 74 ? -17.738 -4.182 10.594 1.00 95.62 74 VAL A CA 1
ATOM 625 C C . VAL A 1 74 ? -17.421 -2.989 11.489 1.00 95.62 74 VAL A C 1
ATOM 627 O O . VAL A 1 74 ? -18.323 -2.279 11.916 1.00 95.62 74 VAL A O 1
ATOM 630 N N . GLU A 1 75 ? -16.138 -2.718 11.701 1.00 94.00 75 GLU A N 1
ATOM 631 C CA . GLU A 1 75 ? -15.661 -1.618 12.543 1.00 94.00 75 GLU A CA 1
ATOM 632 C C . GLU A 1 75 ? -15.563 -0.289 11.783 1.00 94.00 75 GLU A C 1
ATOM 634 O O . GLU A 1 75 ? -14.956 0.658 12.265 1.00 94.00 75 GLU A O 1
ATOM 639 N N . ILE A 1 76 ? -16.138 -0.182 10.580 1.00 93.25 76 ILE A N 1
ATOM 640 C CA . ILE A 1 76 ? -15.862 0.954 9.696 1.00 93.25 76 ILE A CA 1
ATOM 641 C C . ILE A 1 76 ? -16.148 2.309 10.357 1.00 93.25 76 ILE A C 1
ATOM 643 O O . ILE A 1 76 ? -15.380 3.252 10.174 1.00 93.25 76 ILE A O 1
ATOM 647 N N . ASP A 1 77 ? -17.216 2.397 11.145 1.00 92.38 77 ASP A N 1
ATOM 648 C CA . ASP A 1 77 ? -17.657 3.643 11.769 1.00 92.38 77 ASP A CA 1
ATOM 649 C C . ASP A 1 77 ? -16.781 4.071 12.959 1.00 92.38 77 ASP A C 1
ATOM 651 O O . ASP A 1 77 ? -16.828 5.239 13.342 1.00 92.38 77 ASP A O 1
ATOM 655 N N . SER A 1 78 ? -15.928 3.183 13.492 1.00 91.12 78 SER A N 1
ATOM 656 C CA . SER A 1 78 ? -14.934 3.542 14.517 1.00 91.12 78 SER A CA 1
ATOM 657 C C . SER A 1 78 ? -13.741 4.308 13.934 1.00 91.12 78 SER A C 1
ATOM 659 O O . SER A 1 78 ? -13.016 4.989 14.662 1.00 91.12 78 SER A O 1
ATOM 661 N N . PHE A 1 79 ? -13.532 4.234 12.616 1.00 86.75 79 PHE A N 1
ATOM 662 C CA . PHE A 1 79 ? -12.432 4.921 11.952 1.00 86.75 79 PHE A CA 1
ATOM 663 C C . PHE A 1 79 ? -12.802 6.336 11.512 1.00 86.75 79 PHE A C 1
ATOM 665 O O . PHE A 1 79 ? -13.951 6.660 11.219 1.00 86.75 79 PHE A O 1
ATOM 672 N N . GLU A 1 80 ? -11.786 7.176 11.324 1.00 86.75 80 GLU A N 1
ATOM 673 C CA . GLU A 1 80 ? -11.959 8.507 10.749 1.00 86.75 80 GLU A CA 1
ATOM 674 C C . GLU A 1 80 ? -12.538 8.483 9.325 1.00 86.75 80 GLU A C 1
ATOM 676 O O . GLU A 1 80 ? -12.251 7.599 8.510 1.00 86.75 80 GLU A O 1
ATOM 681 N N . ALA A 1 81 ? -13.267 9.544 8.966 1.00 86.81 81 ALA A N 1
ATOM 682 C CA . ALA A 1 81 ? -13.982 9.665 7.693 1.00 86.81 81 ALA A CA 1
ATOM 683 C C . ALA A 1 81 ? -13.117 9.383 6.448 1.00 86.81 81 ALA A C 1
ATOM 685 O O . ALA A 1 81 ? -13.596 8.837 5.448 1.00 86.81 81 ALA A O 1
ATOM 686 N N . PHE A 1 82 ? -11.827 9.731 6.475 1.00 86.19 82 PHE A N 1
ATOM 687 C CA . PHE A 1 82 ? -10.948 9.462 5.338 1.00 86.19 82 PHE A CA 1
ATOM 688 C C . PHE A 1 82 ? -10.569 7.974 5.224 1.00 86.19 82 PHE A C 1
ATOM 690 O O . PHE A 1 82 ? -10.411 7.478 4.104 1.00 86.19 82 PHE A O 1
ATOM 697 N N . VAL A 1 83 ? -10.423 7.266 6.350 1.00 89.19 83 VAL A N 1
ATOM 698 C CA . VAL A 1 83 ? -10.176 5.817 6.388 1.00 89.19 83 VAL A CA 1
ATOM 699 C C . VAL A 1 83 ? -11.428 5.094 5.928 1.00 89.19 83 VAL A C 1
ATOM 701 O O . VAL A 1 83 ? -11.342 4.277 5.012 1.00 89.19 83 VAL A O 1
ATOM 704 N N . GLN A 1 84 ? -12.598 5.495 6.434 1.00 92.88 84 GLN A N 1
ATOM 705 C CA . GLN A 1 84 ? -13.891 5.004 5.956 1.00 92.88 84 GLN A CA 1
ATOM 706 C C . GLN A 1 84 ? -14.015 5.137 4.436 1.00 92.88 84 GLN A C 1
ATOM 708 O O . GLN A 1 84 ? -14.353 4.182 3.737 1.00 92.88 84 GLN A O 1
ATOM 713 N N . LYS A 1 85 ? -13.685 6.318 3.891 1.00 93.62 85 LYS A N 1
ATOM 714 C CA . LYS A 1 85 ? -13.708 6.566 2.444 1.00 93.62 85 LYS A CA 1
ATOM 715 C C . LYS A 1 85 ? -12.798 5.595 1.690 1.00 93.62 85 LYS A C 1
ATOM 717 O O . LYS A 1 85 ? -13.205 5.073 0.654 1.00 93.62 85 LYS A O 1
ATOM 722 N N . ARG A 1 86 ? -11.592 5.325 2.200 1.00 94.62 86 ARG A N 1
ATOM 723 C CA . ARG A 1 86 ? -10.667 4.356 1.591 1.00 94.62 86 ARG A CA 1
ATOM 724 C C . ARG A 1 86 ? -11.187 2.924 1.674 1.00 94.62 86 ARG A C 1
ATOM 726 O O . ARG A 1 86 ? -11.156 2.238 0.658 1.00 94.62 86 ARG A O 1
ATOM 733 N N . LEU A 1 87 ? -11.708 2.494 2.820 1.00 95.50 87 LEU A N 1
ATOM 734 C CA . LEU A 1 87 ? -12.298 1.162 2.985 1.00 95.50 87 LEU A CA 1
ATOM 735 C C . LEU A 1 87 ? -13.481 0.957 2.028 1.00 95.50 87 LEU A C 1
ATOM 737 O O . LEU A 1 87 ? -13.535 -0.046 1.320 1.00 95.50 87 LEU A O 1
ATOM 741 N N . ARG A 1 88 ? -14.362 1.957 1.883 1.00 96.75 88 ARG A N 1
ATOM 742 C CA . ARG A 1 88 ? -15.458 1.934 0.895 1.00 96.75 88 ARG A CA 1
ATOM 743 C C . ARG A 1 88 ? -14.944 1.865 -0.548 1.00 96.75 88 ARG A C 1
ATOM 745 O O . ARG A 1 88 ? -15.506 1.131 -1.359 1.00 96.75 88 ARG A O 1
ATOM 752 N N . MET A 1 89 ? -13.866 2.582 -0.880 1.00 96.19 89 MET A N 1
ATOM 753 C CA . MET A 1 89 ? -13.229 2.484 -2.201 1.00 96.19 89 MET A CA 1
ATOM 754 C C . MET A 1 89 ? -12.643 1.094 -2.463 1.00 96.19 89 MET A C 1
ATOM 756 O O . MET A 1 89 ? -12.796 0.578 -3.570 1.00 96.19 89 MET A O 1
ATOM 760 N N . ILE A 1 90 ? -11.999 0.487 -1.465 1.00 95.12 90 ILE A N 1
ATOM 761 C CA . ILE A 1 90 ? -11.472 -0.878 -1.559 1.00 95.12 90 ILE A CA 1
ATOM 762 C C . ILE A 1 90 ? -12.627 -1.859 -1.763 1.00 95.12 90 ILE A C 1
ATOM 764 O O . ILE A 1 90 ? -12.578 -2.645 -2.702 1.00 95.12 90 ILE A O 1
ATOM 768 N N . LYS A 1 91 ? -13.709 -1.745 -0.980 1.00 95.81 91 LYS A N 1
ATOM 769 C CA . LYS A 1 91 ? -14.915 -2.575 -1.128 1.00 95.81 91 LYS A CA 1
ATOM 770 C C . LYS A 1 91 ? -15.488 -2.492 -2.543 1.00 95.81 91 LYS A C 1
ATOM 772 O O . LYS A 1 91 ? -15.775 -3.518 -3.149 1.00 95.81 91 LYS A O 1
ATOM 777 N N . LYS A 1 92 ? -15.609 -1.278 -3.094 1.00 96.94 92 LYS A N 1
ATOM 778 C CA . LYS A 1 92 ? -16.112 -1.056 -4.460 1.00 96.94 92 LYS A CA 1
ATOM 779 C C . LYS A 1 92 ? -15.240 -1.729 -5.527 1.00 96.94 92 LYS A C 1
ATOM 781 O O . LYS A 1 92 ? -15.772 -2.206 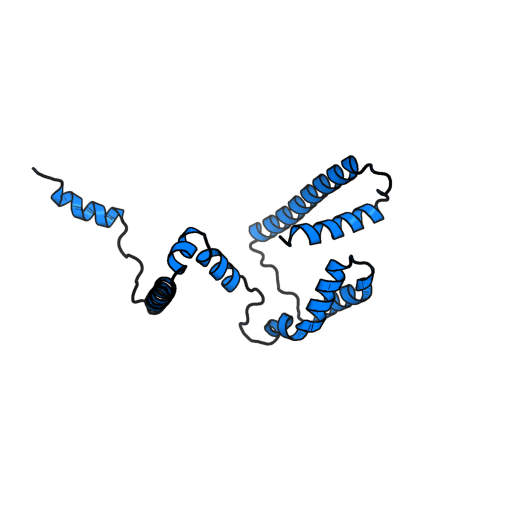-6.520 1.00 96.94 92 LYS A O 1
ATOM 786 N N . ASN A 1 93 ? -13.923 -1.761 -5.329 1.00 95.12 93 ASN A N 1
ATOM 787 C CA . ASN A 1 93 ? -12.961 -2.294 -6.299 1.00 95.12 93 ASN A CA 1
ATOM 788 C C . ASN A 1 93 ? -12.398 -3.667 -5.897 1.00 95.12 93 ASN A C 1
ATOM 790 O O . ASN A 1 93 ? -11.377 -4.084 -6.439 1.00 95.12 93 ASN A O 1
ATOM 794 N N . TRP A 1 94 ? -13.042 -4.370 -4.958 1.00 93.88 94 TRP A N 1
ATOM 795 C CA . TRP A 1 94 ? -12.491 -5.567 -4.316 1.00 93.88 94 TRP A CA 1
ATOM 796 C C . TRP A 1 94 ? -12.056 -6.631 -5.322 1.00 93.88 94 TRP A C 1
ATOM 798 O O . TRP A 1 94 ? -10.946 -7.145 -5.230 1.00 93.88 94 TRP A O 1
ATOM 808 N N . LYS A 1 95 ? -12.898 -6.899 -6.329 1.00 91.12 95 LYS A N 1
ATOM 809 C CA . LYS A 1 95 ? -12.612 -7.868 -7.394 1.00 91.12 95 LYS A CA 1
ATOM 810 C C . LYS A 1 95 ? -11.294 -7.553 -8.108 1.00 91.12 95 LYS A C 1
ATOM 812 O O . LYS A 1 95 ? -10.424 -8.406 -8.162 1.00 91.12 95 LYS A O 1
ATOM 817 N N . HIS A 1 96 ? -11.120 -6.319 -8.577 1.00 89.81 96 HIS A N 1
ATOM 818 C CA . HIS A 1 96 ? -9.898 -5.896 -9.272 1.00 89.81 96 HIS A CA 1
ATOM 819 C C . HIS A 1 96 ? -8.670 -5.910 -8.359 1.00 89.81 96 HIS A C 1
ATOM 821 O O . HIS A 1 96 ? -7.574 -6.256 -8.781 1.00 89.81 96 HIS A O 1
ATOM 827 N N . LEU A 1 97 ? -8.854 -5.556 -7.086 1.00 89.38 97 LEU A N 1
ATOM 828 C CA . LEU A 1 97 ? -7.779 -5.552 -6.095 1.00 89.38 97 LEU A CA 1
ATOM 829 C C . LEU A 1 97 ? -7.401 -6.950 -5.598 1.00 89.38 97 LEU A C 1
ATOM 831 O O . LEU A 1 97 ? -6.405 -7.067 -4.901 1.00 89.38 97 LEU A O 1
ATOM 835 N N . THR A 1 98 ? -8.177 -7.987 -5.913 1.00 91.38 98 THR A N 1
ATOM 836 C CA . THR A 1 98 ? -7.914 -9.376 -5.498 1.00 91.38 98 THR A CA 1
ATOM 837 C C . THR A 1 98 ? -7.749 -10.323 -6.682 1.00 91.38 98 THR A C 1
ATOM 839 O O . THR A 1 98 ? -7.552 -11.518 -6.497 1.00 91.38 98 THR A O 1
ATOM 842 N N . GLU A 1 99 ? -7.772 -9.802 -7.906 1.00 90.25 99 GLU A N 1
ATOM 843 C CA . GLU A 1 99 ? -7.710 -10.599 -9.130 1.00 90.25 99 GLU A CA 1
ATOM 844 C C . GLU A 1 99 ? -6.398 -11.391 -9.247 1.00 90.25 99 GLU A C 1
ATOM 846 O O . GLU A 1 99 ? -6.393 -12.520 -9.730 1.00 90.25 99 GLU A O 1
ATOM 851 N N . PHE A 1 100 ? -5.306 -10.857 -8.688 1.00 89.56 100 PHE A N 1
ATOM 852 C CA . PHE A 1 100 ? -4.007 -11.532 -8.627 1.00 89.56 100 PHE A CA 1
ATOM 853 C C . PHE A 1 100 ? -4.017 -12.846 -7.827 1.00 89.56 100 PHE A C 1
ATOM 855 O O . PHE A 1 100 ? -3.079 -13.621 -7.947 1.00 89.56 100 PHE A O 1
ATOM 862 N N . TYR A 1 101 ? -5.043 -13.121 -7.009 1.00 89.75 101 TYR A N 1
ATOM 863 C CA . TYR A 1 101 ? -5.176 -14.421 -6.339 1.00 89.75 101 TYR A CA 1
ATOM 864 C C . TYR A 1 101 ? -5.581 -15.550 -7.289 1.00 89.75 101 TYR A C 1
ATOM 866 O O . TYR A 1 101 ? -5.392 -16.715 -6.951 1.00 89.75 101 TYR A O 1
ATOM 874 N N . PHE A 1 102 ? -6.177 -15.214 -8.434 1.00 91.06 102 PHE A N 1
ATOM 875 C CA . PHE A 1 102 ? -6.782 -16.178 -9.355 1.00 91.06 102 PHE A CA 1
ATOM 876 C C . PHE A 1 102 ? -6.056 -16.265 -10.698 1.00 91.06 102 PHE A C 1
ATOM 878 O O . PHE A 1 102 ? -6.345 -17.159 -11.487 1.00 91.06 102 PHE A O 1
ATOM 885 N N . ILE A 1 103 ? -5.140 -15.334 -10.969 1.00 88.56 103 ILE A N 1
ATOM 886 C CA . ILE A 1 103 ? -4.325 -15.322 -12.180 1.00 88.56 103 ILE A CA 1
ATOM 887 C C . ILE A 1 103 ? -2.950 -15.893 -11.836 1.00 88.56 103 ILE A C 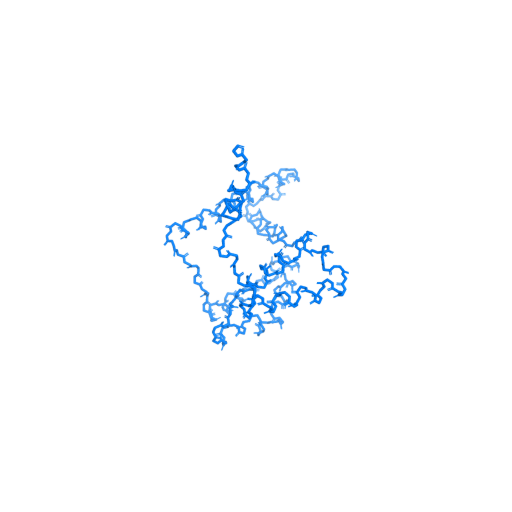1
ATOM 889 O O . ILE A 1 103 ? -2.255 -15.369 -10.966 1.00 88.56 103 ILE A O 1
ATOM 893 N N . GLU A 1 104 ? -2.562 -16.953 -12.538 1.00 84.31 104 GLU A N 1
ATOM 894 C CA . GLU A 1 104 ? -1.231 -17.550 -12.433 1.00 84.31 104 GLU A CA 1
ATOM 895 C C . GLU A 1 104 ? -0.146 -16.521 -12.799 1.00 84.31 104 GLU A C 1
ATOM 897 O O . GLU A 1 104 ? -0.315 -15.726 -13.724 1.00 84.31 104 GLU A O 1
ATOM 902 N N . ASP A 1 105 ? 0.939 -16.487 -12.022 1.00 82.62 105 ASP A N 1
ATOM 903 C CA . ASP A 1 105 ? 2.061 -15.543 -12.152 1.00 82.62 105 ASP A CA 1
ATOM 904 C C . ASP A 1 105 ? 1.713 -14.042 -12.069 1.00 82.62 105 ASP A C 1
ATOM 906 O O . ASP A 1 105 ? 2.566 -13.179 -12.320 1.00 82.62 105 ASP A O 1
ATOM 910 N N . ALA A 1 106 ? 0.489 -13.678 -11.673 1.00 82.31 106 ALA A N 1
ATOM 911 C CA . ALA A 1 106 ? 0.142 -12.280 -11.459 1.00 82.31 106 ALA A CA 1
ATOM 912 C C . ALA A 1 106 ? 0.826 -11.736 -10.192 1.00 82.31 106 ALA A C 1
ATOM 914 O O . ALA A 1 106 ? 0.600 -12.238 -9.087 1.00 82.31 106 ALA A O 1
ATOM 915 N N . PRO A 1 107 ? 1.633 -10.666 -10.294 1.00 79.56 107 PRO A N 1
ATOM 916 C CA . PRO A 1 107 ? 2.288 -10.108 -9.125 1.00 79.56 107 PRO A CA 1
ATOM 917 C C . PRO A 1 107 ? 1.268 -9.391 -8.233 1.00 79.56 107 PRO A C 1
ATOM 919 O O . PRO A 1 107 ? 0.584 -8.464 -8.665 1.00 79.56 107 PRO A O 1
ATOM 922 N N . ALA A 1 108 ? 1.241 -9.741 -6.946 1.00 78.50 108 ALA A N 1
ATOM 923 C CA . ALA A 1 108 ? 0.428 -9.048 -5.939 1.00 78.50 108 ALA A CA 1
ATOM 924 C C . ALA A 1 108 ? 0.891 -7.607 -5.655 1.00 78.50 108 ALA A C 1
ATOM 926 O O . ALA A 1 108 ? 0.199 -6.839 -4.986 1.00 78.50 108 ALA A O 1
ATOM 927 N N . THR A 1 109 ? 2.079 -7.233 -6.139 1.00 72.69 109 THR A N 1
ATOM 928 C CA . THR A 1 109 ? 2.640 -5.894 -5.960 1.00 72.69 109 THR A CA 1
ATOM 929 C C . THR A 1 109 ? 2.857 -5.216 -7.301 1.00 72.69 109 THR A C 1
ATOM 931 O O . THR A 1 109 ? 3.322 -5.805 -8.274 1.00 72.69 109 THR A O 1
ATOM 934 N N . ASN A 1 110 ? 2.589 -3.918 -7.329 1.00 77.12 110 ASN A N 1
ATOM 935 C CA . ASN A 1 110 ? 2.893 -3.049 -8.456 1.00 77.12 110 ASN A CA 1
ATOM 936 C C . ASN A 1 110 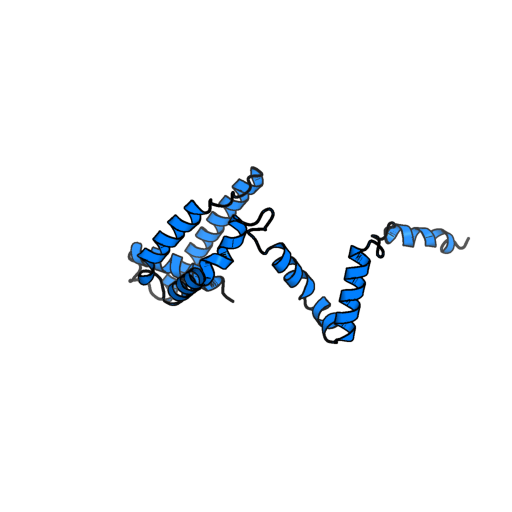? 4.359 -2.564 -8.435 1.00 77.12 110 ASN A C 1
ATOM 938 O O . ASN A 1 110 ? 4.687 -1.644 -9.179 1.00 77.12 110 ASN A O 1
ATOM 942 N N . ASN A 1 111 ? 5.248 -3.153 -7.620 1.00 77.50 111 ASN A N 1
ATOM 943 C CA . ASN A 1 111 ? 6.623 -2.677 -7.416 1.00 77.50 111 ASN A CA 1
ATOM 944 C C . ASN A 1 111 ? 7.396 -2.506 -8.730 1.00 77.50 111 ASN A C 1
ATOM 946 O O . ASN A 1 111 ? 8.155 -1.555 -8.886 1.00 77.50 111 ASN A O 1
ATOM 950 N N . SER A 1 112 ? 7.204 -3.402 -9.699 1.00 71.81 112 SER A N 1
ATOM 951 C CA . SER A 1 112 ? 7.812 -3.293 -11.031 1.00 71.81 112 SER A CA 1
ATOM 952 C C . SER A 1 112 ? 7.357 -2.028 -11.771 1.00 71.81 112 SER A C 1
ATOM 954 O O . SER A 1 112 ? 8.176 -1.304 -12.341 1.00 71.81 112 SER A O 1
ATOM 956 N N . ILE A 1 113 ? 6.063 -1.719 -11.697 1.00 74.12 113 ILE A N 1
ATOM 957 C CA . ILE A 1 113 ? 5.424 -0.541 -12.287 1.00 74.12 113 ILE A CA 1
ATOM 958 C C . ILE A 1 113 ? 5.846 0.729 -11.535 1.00 74.12 113 ILE A C 1
ATOM 960 O O . ILE A 1 113 ? 6.254 1.713 -12.156 1.00 74.12 113 ILE A O 1
ATOM 964 N N . GLU A 1 114 ? 5.815 0.716 -10.203 1.00 72.56 114 GLU A N 1
ATOM 965 C CA . GLU A 1 114 ? 6.246 1.843 -9.372 1.00 72.56 114 GLU A CA 1
ATOM 966 C C . GLU A 1 114 ? 7.728 2.153 -9.566 1.00 72.56 114 GLU A C 1
ATOM 968 O O . GLU A 1 114 ? 8.091 3.320 -9.715 1.00 72.56 114 GLU A O 1
ATOM 973 N N . ASN A 1 115 ? 8.584 1.133 -9.648 1.00 76.19 115 ASN A N 1
ATOM 974 C CA . ASN A 1 115 ? 10.002 1.300 -9.955 1.00 76.19 115 ASN A CA 1
ATOM 975 C C . ASN A 1 115 ? 10.205 1.857 -11.364 1.00 76.19 115 ASN A C 1
ATOM 977 O O . ASN A 1 115 ? 11.051 2.738 -11.554 1.00 76.19 115 ASN A O 1
ATOM 981 N N . TYR A 1 116 ? 9.422 1.398 -12.345 1.00 73.62 116 TYR A N 1
ATOM 982 C CA . TYR A 1 116 ? 9.469 1.920 -13.708 1.00 73.62 116 TYR A CA 1
ATOM 983 C C . TYR A 1 116 ? 9.140 3.415 -13.736 1.00 73.62 116 TYR A C 1
ATOM 985 O O . TYR A 1 116 ? 9.927 4.211 -14.261 1.00 73.62 116 TYR A O 1
ATOM 993 N N . TYR A 1 117 ? 8.030 3.825 -13.120 1.00 69.62 117 TYR A N 1
ATOM 994 C CA . TYR A 1 117 ? 7.637 5.231 -13.059 1.00 69.62 117 TYR A CA 1
ATOM 995 C C . TYR A 1 117 ? 8.586 6.060 -12.196 1.00 69.62 117 TYR A C 1
ATOM 997 O O . TYR A 1 117 ? 9.024 7.121 -12.625 1.00 69.62 117 TYR A O 1
ATOM 1005 N N . SER A 1 118 ? 9.012 5.567 -11.038 1.00 68.75 118 SER A N 1
ATOM 1006 C CA . SER A 1 118 ? 9.963 6.273 -10.171 1.00 68.75 118 SER A CA 1
ATOM 1007 C C . SER A 1 118 ? 11.300 6.505 -10.867 1.00 68.75 118 SER A C 1
ATOM 1009 O O . SER A 1 118 ? 11.879 7.584 -10.762 1.00 68.75 118 SER A O 1
ATOM 1011 N N . THR A 1 119 ? 11.783 5.526 -11.632 1.00 65.94 119 THR A N 1
ATOM 1012 C CA . THR A 1 119 ? 13.052 5.637 -12.361 1.00 65.94 119 THR A CA 1
ATOM 1013 C C . THR A 1 119 ? 12.920 6.489 -13.625 1.00 65.94 119 THR A C 1
ATOM 1015 O O . THR A 1 119 ? 13.850 7.221 -13.964 1.00 65.94 119 THR A O 1
ATOM 1018 N N . SER A 1 120 ? 11.788 6.428 -14.331 1.00 61.09 120 SER A N 1
ATOM 1019 C CA . SER A 1 120 ? 11.547 7.193 -15.566 1.00 61.09 120 SER A CA 1
ATOM 1020 C C . SER A 1 120 ? 11.131 8.648 -15.320 1.00 61.09 120 SER A C 1
ATOM 1022 O O . SER A 1 120 ? 11.488 9.518 -16.113 1.00 61.09 120 SER A O 1
ATOM 1024 N N . LEU A 1 121 ? 10.459 8.943 -14.203 1.00 61.91 121 LEU A N 1
ATOM 1025 C CA . LEU A 1 121 ? 9.929 10.272 -13.877 1.00 61.91 121 LEU A CA 1
ATOM 1026 C C . LEU A 1 121 ? 10.909 11.173 -13.105 1.00 61.91 121 LEU A C 1
ATOM 1028 O O . LEU A 1 121 ? 10.551 12.315 -12.799 1.00 61.91 121 LEU A O 1
ATOM 1032 N N . LYS A 1 122 ? 12.141 10.719 -12.812 1.00 66.81 122 LYS A N 1
ATOM 1033 C CA . LYS A 1 122 ? 13.192 11.579 -12.228 1.00 66.81 122 LYS A CA 1
ATOM 1034 C C . LYS A 1 122 ? 13.464 12.794 -13.124 1.00 66.81 122 LYS A C 1
ATOM 1036 O O . LYS A 1 122 ? 13.493 12.686 -14.350 1.00 66.81 122 LYS A O 1
ATOM 1041 N N . THR A 1 123 ? 13.717 13.948 -12.504 1.00 55.44 123 THR A N 1
ATOM 1042 C CA . THR A 1 123 ? 13.808 15.278 -13.141 1.00 55.44 123 THR A CA 1
ATOM 1043 C C . THR A 1 123 ? 14.712 15.322 -14.379 1.00 55.44 123 THR A C 1
ATOM 1045 O O . THR A 1 123 ? 14.352 15.948 -15.376 1.00 55.44 123 THR A O 1
ATOM 1048 N N . HIS A 1 124 ? 15.845 14.612 -14.355 1.00 58.56 124 HIS A N 1
ATOM 1049 C CA . HIS A 1 124 ? 16.765 14.520 -15.494 1.00 58.56 124 HIS A CA 1
ATOM 1050 C C . HIS A 1 124 ? 16.130 13.834 -16.718 1.00 58.56 124 HIS A C 1
ATOM 1052 O O . HIS A 1 124 ? 16.239 14.331 -17.836 1.00 58.56 124 HIS A O 1
ATOM 1058 N N . ARG A 1 125 ? 15.406 12.725 -16.516 1.00 57.94 125 ARG A N 1
ATOM 1059 C CA . ARG A 1 125 ? 14.713 12.002 -17.596 1.00 57.94 125 ARG A CA 1
ATOM 1060 C C . ARG A 1 125 ? 13.451 12.725 -18.054 1.00 57.94 125 ARG A C 1
ATOM 1062 O O . ARG A 1 125 ? 13.179 12.758 -19.248 1.00 57.94 125 ARG A O 1
ATOM 1069 N N . LYS A 1 126 ? 12.739 13.408 -17.148 1.00 64.06 126 LYS A N 1
ATOM 1070 C CA . LYS A 1 126 ? 11.589 14.253 -17.512 1.00 64.06 126 LYS A CA 1
ATOM 1071 C C . LYS A 1 126 ? 11.949 15.317 -18.544 1.00 64.06 126 LYS A C 1
ATOM 1073 O O . LYS A 1 126 ? 11.171 15.494 -19.468 1.00 64.06 126 LYS A O 1
ATOM 1078 N N . LYS A 1 127 ? 13.106 15.993 -18.431 1.00 64.25 127 LYS A N 1
ATOM 1079 C CA . LYS A 1 127 ? 13.544 17.000 -19.425 1.00 64.25 127 LYS A CA 1
ATOM 1080 C C . LYS A 1 127 ? 13.681 16.408 -20.836 1.00 64.25 127 LYS A C 1
ATOM 1082 O O . LYS A 1 127 ? 13.288 17.063 -21.793 1.00 64.25 127 LYS A O 1
ATOM 1087 N N . GLN A 1 128 ? 14.165 15.170 -20.947 1.00 63.28 128 GLN A N 1
ATOM 1088 C CA . GLN A 1 128 ? 14.316 14.451 -22.220 1.00 63.28 128 GLN A CA 1
ATOM 1089 C C . GLN A 1 128 ? 12.980 13.947 -22.795 1.00 63.28 128 GLN A C 1
ATOM 1091 O O . GLN A 1 128 ? 12.902 13.658 -23.982 1.00 63.28 128 GLN A O 1
ATOM 1096 N N . LEU A 1 129 ? 11.928 13.874 -21.973 1.00 69.19 129 LEU A N 1
ATOM 1097 C CA . LEU A 1 129 ? 10.590 13.394 -22.339 1.00 69.19 129 LEU A CA 1
ATOM 1098 C C . LEU A 1 129 ? 9.560 14.526 -22.512 1.00 69.19 129 LEU A C 1
ATOM 1100 O O . LEU A 1 129 ? 8.371 14.250 -22.621 1.00 69.19 129 LEU A O 1
ATOM 1104 N N . ARG A 1 130 ? 9.985 15.800 -22.519 1.00 71.75 130 ARG A N 1
ATOM 1105 C CA . ARG A 1 130 ? 9.072 16.959 -22.643 1.00 71.75 130 ARG A CA 1
ATOM 1106 C C . ARG A 1 130 ? 8.480 17.144 -24.037 1.00 71.75 130 ARG A C 1
ATOM 1108 O O . ARG A 1 130 ? 7.513 17.878 -24.178 1.00 71.75 130 ARG A O 1
ATOM 1115 N N . THR A 1 131 ? 9.073 16.527 -25.053 1.00 80.12 131 THR A N 1
ATOM 1116 C CA . THR A 1 131 ? 8.641 16.645 -26.448 1.00 80.12 131 THR A CA 1
ATOM 1117 C C . THR A 1 131 ? 8.225 15.282 -26.980 1.00 80.12 131 THR A C 1
ATOM 1119 O O . THR A 1 131 ? 8.802 14.260 -26.598 1.00 8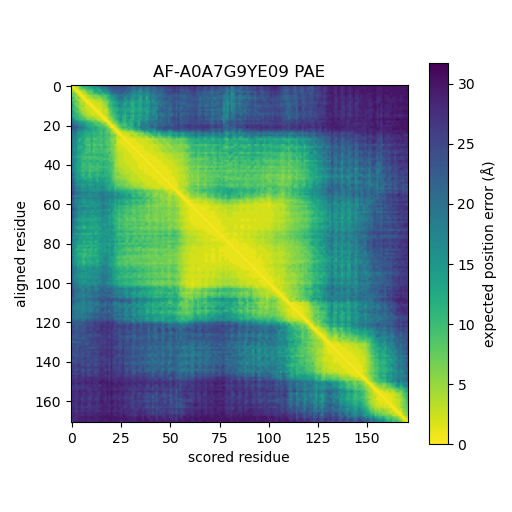0.12 131 THR A O 1
ATOM 1122 N N . GLU A 1 132 ? 7.268 15.248 -27.911 1.00 81.50 132 GLU A N 1
ATOM 1123 C CA . GLU A 1 132 ? 6.853 14.006 -28.581 1.00 81.50 132 GLU A CA 1
ATOM 1124 C C . GLU A 1 132 ? 8.042 13.271 -29.212 1.00 81.50 132 GLU A C 1
ATOM 1126 O O . GLU A 1 132 ? 8.160 12.049 -29.113 1.00 81.50 132 GLU A O 1
ATOM 1131 N N . ARG A 1 133 ? 8.987 14.026 -29.790 1.00 83.06 133 ARG A N 1
ATOM 1132 C CA . ARG A 1 133 ? 10.246 13.489 -30.322 1.00 83.06 133 ARG A CA 1
ATOM 1133 C C . ARG A 1 133 ? 11.062 12.775 -29.242 1.00 83.06 133 ARG A C 1
ATOM 1135 O O . ARG A 1 133 ? 11.570 11.683 -29.491 1.00 83.06 133 ARG A O 1
ATOM 1142 N N . GLY A 1 134 ? 11.173 13.366 -28.054 1.00 80.00 134 GLY A N 1
ATOM 1143 C CA . GLY A 1 134 ? 11.859 12.775 -26.906 1.00 80.00 134 GLY A CA 1
ATOM 1144 C C . GLY A 1 134 ? 11.218 11.466 -26.441 1.00 80.00 134 GLY A C 1
ATOM 1145 O O . GLY A 1 134 ? 11.913 10.468 -26.248 1.00 80.00 134 GLY A O 1
ATOM 1146 N N . ILE A 1 135 ? 9.884 11.434 -26.363 1.00 80.50 135 ILE A N 1
ATOM 1147 C CA . ILE A 1 135 ? 9.114 10.228 -26.017 1.00 80.50 135 ILE A CA 1
ATOM 1148 C C . ILE A 1 135 ? 9.329 9.130 -27.068 1.00 80.50 135 ILE A C 1
ATOM 1150 O O . ILE A 1 135 ? 9.693 8.004 -26.723 1.00 80.50 135 ILE A O 1
ATOM 1154 N N . LYS A 1 136 ? 9.189 9.461 -28.358 1.00 85.69 136 LYS A N 1
ATOM 1155 C CA . LYS A 1 136 ? 9.366 8.514 -29.472 1.00 85.69 136 LYS A CA 1
ATOM 1156 C C . LYS A 1 136 ? 10.780 7.930 -29.504 1.00 85.69 136 LYS A C 1
ATOM 1158 O O . LYS A 1 136 ? 10.945 6.727 -29.707 1.00 85.69 136 LYS A O 1
ATOM 1163 N N . ASN A 1 137 ? 11.798 8.752 -29.256 1.00 83.81 137 ASN A N 1
ATOM 1164 C CA . ASN A 1 137 ? 13.186 8.301 -29.176 1.00 83.81 137 ASN A CA 1
ATOM 1165 C C . ASN A 1 137 ? 13.413 7.360 -27.987 1.00 83.81 137 ASN A C 1
ATOM 1167 O O . ASN A 1 137 ? 14.046 6.317 -28.149 1.00 83.81 137 ASN A O 1
ATOM 1171 N N . GLN A 1 138 ? 12.847 7.669 -26.818 1.00 81.00 138 GLN A N 1
ATOM 1172 C CA . GLN A 1 138 ? 12.957 6.803 -25.645 1.00 81.00 138 GLN A CA 1
ATOM 1173 C C . GLN A 1 138 ? 12.262 5.450 -25.855 1.00 81.00 138 GLN A C 1
ATOM 1175 O O . GLN A 1 138 ? 12.800 4.415 -25.447 1.00 81.00 138 GLN A O 1
ATOM 1180 N N . MET A 1 139 ? 11.097 5.434 -26.512 1.00 81.94 139 MET A N 1
ATOM 1181 C CA . MET A 1 139 ? 10.399 4.195 -26.875 1.00 81.94 139 MET A CA 1
ATOM 1182 C C . MET A 1 139 ? 11.245 3.336 -27.821 1.00 81.94 139 MET A C 1
ATOM 1184 O O . MET A 1 139 ? 11.407 2.141 -27.571 1.00 81.94 139 MET A O 1
ATOM 1188 N N . LYS A 1 140 ? 11.854 3.945 -28.850 1.00 85.12 140 LYS A N 1
ATOM 1189 C CA . LYS A 1 140 ? 12.765 3.254 -29.777 1.00 85.12 140 LYS A CA 1
ATOM 1190 C C . LYS A 1 140 ? 13.994 2.684 -29.064 1.00 85.12 140 LYS A C 1
ATOM 1192 O O . LYS A 1 140 ? 14.274 1.500 -29.215 1.00 85.12 140 LYS A O 1
ATOM 1197 N N . LEU A 1 141 ? 14.675 3.478 -28.234 1.00 82.75 141 LEU A N 1
ATOM 1198 C CA . LEU A 1 141 ? 15.839 3.028 -27.453 1.00 82.75 141 LEU A CA 1
ATOM 1199 C C . LEU A 1 141 ? 15.487 1.872 -26.509 1.00 82.75 141 LEU A C 1
ATOM 1201 O O . LEU A 1 141 ? 16.242 0.910 -26.382 1.00 82.75 141 LEU A O 1
ATOM 1205 N N . SER A 1 142 ? 14.319 1.939 -25.867 1.00 78.31 142 SER A N 1
ATOM 1206 C CA . SER A 1 142 ? 13.849 0.880 -24.968 1.00 78.31 142 SER A CA 1
ATOM 1207 C C . SER A 1 142 ? 13.503 -0.402 -25.730 1.00 78.31 142 SER A C 1
ATOM 1209 O O . SER A 1 142 ? 13.812 -1.494 -25.259 1.00 78.31 142 SER A O 1
ATOM 1211 N N . ALA A 1 143 ? 12.903 -0.290 -26.919 1.00 81.06 143 ALA A N 1
ATOM 1212 C CA . ALA A 1 143 ? 12.656 -1.428 -27.803 1.00 81.06 143 ALA A CA 1
ATOM 1213 C C . ALA A 1 143 ? 13.969 -2.067 -28.282 1.00 81.06 143 ALA A C 1
ATOM 1215 O O . ALA A 1 143 ? 14.135 -3.273 -28.142 1.00 81.06 143 ALA A O 1
ATOM 1216 N N . MET A 1 144 ? 14.935 -1.259 -28.730 1.00 83.31 144 MET A N 1
ATOM 1217 C CA . MET A 1 144 ? 16.269 -1.721 -29.135 1.00 83.31 144 MET A CA 1
ATOM 1218 C C . MET A 1 144 ? 17.014 -2.427 -27.996 1.00 83.31 144 MET A C 1
ATOM 1220 O O . MET A 1 144 ? 17.661 -3.446 -28.218 1.00 83.31 144 MET A O 1
ATOM 1224 N N . LYS A 1 145 ? 16.898 -1.925 -26.761 1.00 79.25 145 LYS A N 1
ATOM 1225 C CA . LYS A 1 145 ? 17.492 -2.570 -25.584 1.00 79.25 145 LYS A CA 1
ATOM 1226 C C . LYS A 1 145 ? 16.830 -3.912 -25.257 1.00 79.25 145 LYS A C 1
ATOM 1228 O O . LYS A 1 145 ? 17.538 -4.862 -24.947 1.00 79.25 145 LYS A O 1
ATOM 1233 N N . ARG A 1 146 ? 15.495 -4.004 -25.340 1.00 77.38 146 ARG A N 1
ATOM 1234 C CA . ARG A 1 146 ? 14.759 -5.271 -25.143 1.00 77.38 146 ARG A CA 1
ATOM 1235 C C . ARG A 1 146 ? 15.064 -6.299 -26.231 1.00 77.38 146 ARG A C 1
ATOM 1237 O O . ARG A 1 146 ? 15.170 -7.474 -25.922 1.00 77.38 146 ARG A O 1
ATOM 1244 N N . ALA A 1 147 ? 15.262 -5.846 -27.466 1.00 81.81 147 ALA A N 1
ATOM 1245 C CA . ALA A 1 147 ? 15.662 -6.685 -28.592 1.00 81.81 147 ALA A CA 1
ATOM 1246 C C . ALA A 1 147 ? 17.152 -7.089 -28.564 1.00 81.81 147 ALA A C 1
ATOM 1248 O O . ALA A 1 147 ? 17.628 -7.715 -29.503 1.00 81.81 147 ALA A O 1
ATOM 1249 N N . GLY A 1 148 ? 17.917 -6.691 -27.538 1.00 76.44 148 GLY A N 1
ATOM 1250 C CA . GLY A 1 148 ? 19.344 -7.011 -27.420 1.00 76.44 148 GLY A CA 1
ATOM 1251 C C . GLY A 1 148 ? 20.269 -6.254 -28.383 1.00 76.44 148 GLY A C 1
ATOM 1252 O O . GLY A 1 148 ? 21.479 -6.443 -28.322 1.00 76.44 148 GLY A O 1
ATOM 1253 N N . ILE A 1 149 ? 19.729 -5.360 -29.222 1.00 77.88 149 ILE A N 1
ATOM 1254 C CA . ILE A 1 149 ? 20.478 -4.559 -30.210 1.00 77.88 149 ILE A CA 1
ATOM 1255 C C . ILE A 1 149 ? 21.443 -3.598 -29.504 1.00 77.88 149 ILE A C 1
ATOM 1257 O O . ILE A 1 149 ? 22.592 -3.433 -29.903 1.00 77.88 149 ILE A O 1
ATOM 1261 N N . LEU A 1 150 ? 20.986 -2.982 -28.410 1.00 69.62 150 LEU A N 1
ATOM 1262 C CA . LEU A 1 150 ? 21.832 -2.212 -27.498 1.00 69.62 150 LEU A CA 1
ATOM 1263 C C . LEU A 1 150 ? 22.404 -3.158 -26.436 1.00 69.62 150 LEU A C 1
ATOM 1265 O O . LEU A 1 150 ? 21.900 -3.229 -25.312 1.00 69.62 150 LEU A O 1
ATOM 1269 N N . SER A 1 151 ? 23.443 -3.912 -26.800 1.00 63.59 151 SER A N 1
ATOM 1270 C CA . SER A 1 151 ? 24.177 -4.743 -25.842 1.00 63.59 151 SER A CA 1
ATOM 1271 C C . SER A 1 151 ? 24.836 -3.875 -24.766 1.00 63.59 151 SER A C 1
ATOM 1273 O O . SER A 1 151 ? 25.232 -2.738 -25.039 1.00 63.59 151 SER A O 1
ATOM 1275 N N . LYS A 1 152 ? 25.005 -4.402 -23.544 1.00 64.44 152 LYS A N 1
ATOM 1276 C CA . LYS A 1 152 ? 25.868 -3.750 -22.544 1.00 64.44 152 LYS A CA 1
ATOM 1277 C C . LYS A 1 152 ? 27.240 -3.497 -23.171 1.00 64.44 152 LYS A C 1
ATOM 1279 O O . LYS A 1 152 ? 27.759 -4.366 -23.870 1.00 64.44 152 LYS A O 1
ATOM 1284 N N . CYS A 1 153 ? 27.806 -2.318 -22.919 1.00 64.25 153 CYS A N 1
ATOM 1285 C CA . CYS A 1 153 ? 29.171 -2.012 -23.327 1.00 64.25 153 CYS A CA 1
ATOM 1286 C C . CYS A 1 153 ? 30.082 -3.102 -22.750 1.00 64.25 153 CYS A C 1
ATOM 1288 O O . CYS A 1 153 ? 30.182 -3.230 -21.532 1.00 64.25 153 CYS A O 1
ATOM 1290 N N . LYS A 1 154 ? 30.647 -3.947 -23.622 1.00 68.44 154 LYS A N 1
ATOM 1291 C CA . LYS A 1 154 ? 31.486 -5.084 -23.211 1.00 68.44 154 LYS A CA 1
ATOM 1292 C C . LYS A 1 154 ? 32.811 -4.624 -22.615 1.00 68.44 154 LYS A C 1
ATOM 1294 O O . LYS A 1 154 ? 33.425 -5.384 -21.883 1.00 68.44 154 LYS A O 1
ATOM 1299 N N . LYS A 1 155 ? 33.215 -3.397 -22.949 1.00 73.06 155 LYS A N 1
ATOM 1300 C CA . LYS A 1 155 ? 34.439 -2.774 -22.474 1.00 73.06 155 LYS A CA 1
ATOM 1301 C C . LYS A 1 155 ? 34.130 -1.660 -21.492 1.00 73.06 155 LYS A C 1
ATOM 1303 O O . LYS A 1 155 ? 33.205 -0.872 -21.718 1.00 73.06 155 LYS A O 1
ATOM 1308 N N . THR A 1 156 ? 34.880 -1.598 -20.403 1.00 75.69 156 THR A N 1
ATOM 1309 C CA . THR A 1 156 ? 34.762 -0.502 -19.438 1.00 75.69 156 THR A CA 1
ATOM 1310 C C . THR A 1 156 ? 35.324 0.799 -20.019 1.00 75.69 156 THR A C 1
ATOM 1312 O O . THR A 1 156 ? 36.114 0.786 -20.961 1.00 75.69 156 THR A O 1
ATOM 1315 N N . LEU A 1 157 ? 34.921 1.952 -19.470 1.00 75.00 157 LEU A N 1
ATOM 1316 C CA . LEU A 1 157 ? 35.458 3.252 -19.901 1.00 75.00 157 LEU A CA 1
ATOM 1317 C C . LEU A 1 157 ? 36.990 3.302 -19.746 1.00 75.00 157 LEU A C 1
ATOM 1319 O O . LEU A 1 157 ? 37.673 3.886 -20.578 1.00 75.00 157 LEU A O 1
ATOM 1323 N N . LEU A 1 158 ? 37.509 2.638 -18.707 1.00 79.38 158 LEU A N 1
ATOM 1324 C CA . LEU A 1 158 ? 38.937 2.482 -18.449 1.00 79.38 158 LEU A CA 1
ATOM 1325 C C . LEU A 1 158 ? 39.622 1.673 -19.557 1.00 79.38 158 LEU A C 1
ATOM 1327 O O . LEU A 1 158 ? 40.632 2.114 -20.079 1.00 79.38 158 LEU A O 1
ATOM 1331 N N . GLU A 1 159 ? 39.057 0.538 -19.972 1.00 77.88 159 GLU A N 1
ATOM 1332 C CA . GLU A 1 159 ? 39.596 -0.246 -21.094 1.00 77.88 159 GLU A CA 1
ATOM 1333 C C . GLU A 1 159 ? 39.608 0.543 -22.404 1.00 77.88 159 GLU A C 1
ATOM 1335 O O . GLU A 1 159 ? 40.556 0.439 -23.177 1.00 77.88 159 GLU A O 1
ATOM 1340 N N . VAL A 1 160 ? 38.570 1.350 -22.650 1.00 79.19 160 VAL A N 1
ATOM 1341 C CA . VAL A 1 160 ? 38.531 2.275 -23.792 1.00 79.19 160 VAL A CA 1
ATOM 1342 C C . VAL A 1 160 ? 39.646 3.310 -23.684 1.00 79.19 160 VAL A C 1
ATOM 1344 O O . VAL A 1 160 ? 40.330 3.549 -24.669 1.00 79.19 160 VAL A O 1
ATOM 1347 N N . PHE A 1 161 ? 39.875 3.874 -22.500 1.00 79.62 161 PHE A N 1
ATOM 1348 C CA . PHE A 1 161 ? 40.946 4.841 -22.263 1.00 79.62 161 PHE A CA 1
ATOM 1349 C C . PHE A 1 161 ? 42.343 4.220 -22.430 1.00 79.62 161 PHE A C 1
ATOM 1351 O O . PHE A 1 161 ? 43.215 4.811 -23.060 1.00 79.62 161 PHE A O 1
ATOM 1358 N N . LEU A 1 162 ? 42.535 2.991 -21.945 1.00 79.38 162 LEU A N 1
ATOM 1359 C CA . LEU A 1 162 ? 43.782 2.235 -22.071 1.00 79.38 162 LEU A CA 1
ATOM 1360 C C . LEU A 1 162 ? 44.125 1.887 -23.528 1.00 79.38 162 LEU A C 1
ATOM 1362 O O . LEU A 1 162 ? 45.300 1.788 -23.860 1.00 79.38 162 LEU A O 1
ATOM 1366 N N . MET A 1 163 ? 43.136 1.773 -24.423 1.00 77.75 163 MET A N 1
ATOM 1367 C CA . MET A 1 163 ? 43.388 1.623 -25.865 1.00 77.75 163 MET A CA 1
ATOM 1368 C C . MET A 1 163 ? 44.019 2.867 -26.509 1.00 77.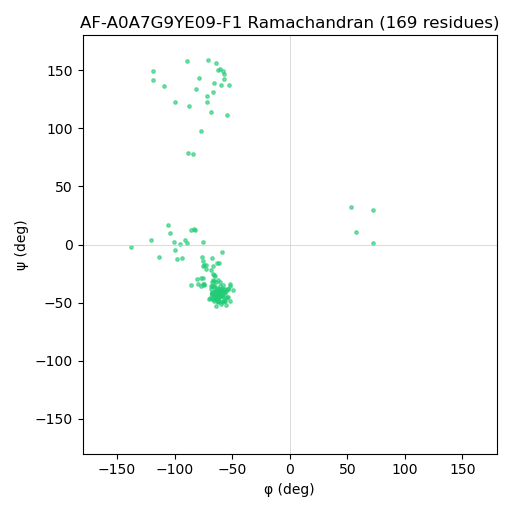75 163 MET A C 1
ATOM 1370 O O . MET A 1 163 ? 44.597 2.746 -27.585 1.00 77.75 163 MET A O 1
ATOM 1374 N N . PHE A 1 164 ? 43.939 4.036 -25.867 1.00 77.69 164 PHE A N 1
ATOM 1375 C CA . PHE A 1 164 ? 44.568 5.268 -26.351 1.00 77.69 164 PHE A CA 1
ATOM 1376 C C . PHE A 1 164 ? 45.966 5.512 -25.770 1.00 77.69 164 PHE A C 1
ATOM 1378 O O . PHE A 1 164 ? 46.688 6.356 -26.287 1.00 77.69 164 PHE A O 1
ATOM 1385 N N . VAL A 1 165 ? 46.381 4.755 -24.747 1.00 74.94 165 VAL A N 1
ATOM 1386 C CA . VAL A 1 165 ? 47.716 4.871 -24.129 1.00 74.94 165 VAL A CA 1
ATOM 1387 C C . VAL A 1 165 ? 48.864 4.686 -25.135 1.00 74.94 165 VAL A C 1
ATOM 1389 O O . VAL A 1 165 ? 49.778 5.504 -25.101 1.00 74.94 165 VAL A O 1
ATOM 1392 N N . PRO A 1 166 ? 48.814 3.743 -26.099 1.00 72.69 166 PRO A N 1
ATOM 1393 C CA . PRO A 1 166 ? 49.859 3.613 -27.123 1.00 72.6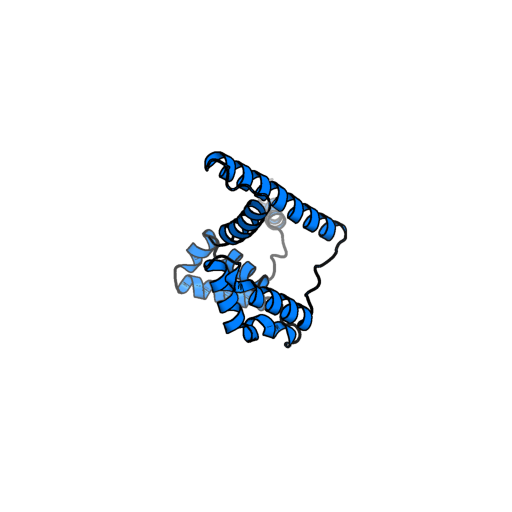9 166 PRO A CA 1
ATOM 1394 C C . PRO A 1 166 ? 49.994 4.826 -28.056 1.00 72.69 166 PRO A C 1
ATOM 1396 O O . PRO A 1 166 ? 50.984 4.940 -28.765 1.00 72.69 166 PRO A O 1
ATOM 1399 N N . PHE A 1 167 ? 48.998 5.715 -28.088 1.00 66.88 167 PHE A N 1
ATOM 1400 C CA . PHE A 1 167 ? 49.011 6.946 -28.885 1.00 66.88 167 PHE A CA 1
ATOM 1401 C C . PHE A 1 167 ? 49.382 8.183 -28.051 1.00 66.88 167 PHE A C 1
ATOM 1403 O O . PHE A 1 167 ? 49.493 9.277 -28.599 1.0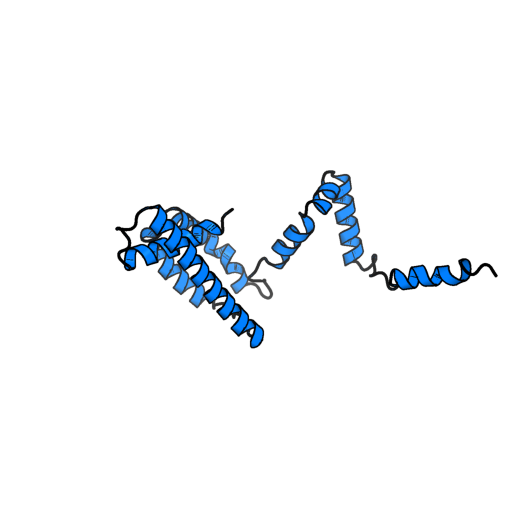0 66.88 167 PHE A O 1
ATOM 1410 N N . LEU A 1 168 ? 49.537 8.016 -26.734 1.00 63.47 168 LEU A N 1
ATOM 1411 C CA . LEU A 1 168 ? 50.033 9.034 -25.804 1.00 63.47 168 LEU A CA 1
ATOM 1412 C C . LEU A 1 168 ? 51.525 8.855 -25.500 1.00 63.47 168 LEU A C 1
ATOM 1414 O O . LEU A 1 168 ? 52.136 9.766 -24.949 1.00 63.47 168 LEU A O 1
ATOM 1418 N N . ASP A 1 169 ? 52.100 7.710 -25.870 1.00 61.84 169 ASP A N 1
ATOM 1419 C CA . ASP A 1 169 ? 53.534 7.454 -25.803 1.00 61.84 169 ASP A CA 1
ATOM 1420 C C . ASP A 1 169 ? 54.194 8.011 -27.076 1.00 61.84 169 ASP A C 1
ATOM 1422 O O . ASP A 1 169 ? 54.450 7.311 -28.057 1.00 61.84 169 ASP A O 1
ATOM 1426 N N . THR A 1 170 ? 54.373 9.332 -27.110 1.00 60.34 170 THR A N 1
ATOM 1427 C CA . THR A 1 170 ? 55.297 9.965 -28.053 1.00 60.34 170 THR A CA 1
ATOM 1428 C C . THR A 1 170 ? 56.699 9.750 -27.501 1.00 60.34 170 THR A C 1
ATOM 1430 O O . THR A 1 170 ? 57.093 10.465 -26.579 1.00 60.34 170 THR A O 1
ATOM 1433 N N . GLY A 1 171 ? 57.397 8.731 -28.011 1.00 57.78 171 GLY A N 1
ATOM 1434 C CA . GLY A 1 171 ? 58.830 8.553 -27.761 1.00 57.78 171 GLY A CA 1
ATOM 1435 C C . GLY A 1 171 ? 59.640 9.814 -28.040 1.00 57.78 171 GLY A C 1
ATOM 1436 O O . GLY A 1 171 ? 59.213 10.617 -28.905 1.00 57.78 171 GLY A O 1
#

Solvent-accessible surface area (backbone atoms only — not comparable to full-atom values): 10225 Å² total; per-residue (Å²): 144,70,71,72,61,65,53,54,53,61,52,51,54,55,37,61,78,67,66,52,89,80,54,55,74,68,56,44,53,52,49,52,54,49,52,52,49,53,51,50,49,53,54,49,50,55,50,49,54,30,60,77,67,72,52,78,84,76,78,73,50,72,67,56,50,50,54,54,50,49,53,53,60,73,48,31,84,82,45,58,72,71,55,35,52,49,53,52,51,48,64,76,42,39,66,76,78,48,45,46,81,78,40,85,92,42,69,90,60,63,58,72,57,52,49,49,48,58,67,53,63,36,71,76,48,40,66,53,48,73,41,73,68,33,42,54,51,51,52,50,53,52,49,35,42,74,70,53,73,56,59,77,77,90,62,52,75,63,57,58,53,57,70,47,48,79,78,68,63,77,126

Secondary structure (DSSP, 8-state):
--SHHHHHHHHHHHHHHTT-TT--HHHHHHHHHHHHHHHHHHHHHHHHHHHHTT---PPPPHHHHHHHHHHHHHTGGGS-HHHHHHHHHHHHTHHHHHGGGTSTT--S--HHHHHHHHHHSSHHHHHHTSSHHHHHHHHHHHHHHHTTSS---SS-HHHHHHTTGGGT---

Mean predicted aligned error: 15.56 Å

Organism: NCBI:txid2759911

Radius of gyration: 25.88 Å; Cα contacts (8 Å, |Δi|>4): 44; chains: 1; bounding box: 77×39×60 Å

pLDDT: mean 77.72, std 14.67, range [32.09, 96.94]